Protein AF-A0AAD5VHT2-F1 (afdb_monomer_lite)

Sequence (158 aa):
MLRGIVDRLERSARVHKRDDALLAKLGYKSEFRRDFSLWETICFSFSIMAVCASVSSSFSFPLVTALSLAELTSAMPTSAGLYYFSAKLAPPGYGPLVSWITGWANITGQISLICSIEFVCAQLITTGIQVGSDGRINLGPGPTFGILIALLVSHAIR

Organism: NCBI:txid56174

Secondary structure (DSSP, 8-state):
-HHHHHHHHHHHHHHHHHHHHHHHHTT----S-----HHHHHHHHHHHT--TTTHHHHTHHHHHHHHHHHHHHHH---TTHHHHHHHHHSPTTTHHHHHHHHHHHHHHHHHHHHHHHHHHHHHHHHHHHHHHTTTS----HHHHHHHHHHHHHHHHT-

Foldseek 3Di:
DVVVVVVVVVVVVVVVVVVQVVCVVVVHHDPDDPDDDPVNVVVVVVVVPPDPPCCVPPVVPVVVVVVVQVVVCVVPVDPLGPLQVQLVPDDPPCSVVSSVVVVVVVVVVVVVVVLVVLLVVLVVVQVVVCVVVVNPDRDDPVVSVVSSVVSVVVVVVD

Structure (mmCIF, N/CA/C/O backbone):
data_AF-A0AAD5VHT2-F1
#
_entry.id   AF-A0AAD5VHT2-F1
#
loop_
_atom_site.group_PDB
_atom_site.id
_atom_site.type_symbol
_atom_site.label_atom_id
_atom_site.label_alt_id
_atom_site.label_comp_id
_atom_site.label_asym_id
_atom_site.label_entity_id
_atom_site.label_seq_id
_atom_site.pdbx_PDB_ins_code
_atom_site.Cartn_x
_atom_site.Cartn_y
_atom_site.Cartn_z
_atom_site.occupancy
_atom_site.B_iso_or_equiv
_atom_site.auth_seq_id
_atom_site.auth_comp_id
_atom_site.auth_asym_id
_atom_site.auth_atom_id
_atom_site.pdbx_PDB_model_num
ATOM 1 N N . MET A 1 1 ? 11.280 3.504 38.146 1.00 59.12 1 MET A N 1
ATOM 2 C CA . MET A 1 1 ? 11.298 3.101 36.720 1.00 59.12 1 MET A CA 1
ATOM 3 C C . MET A 1 1 ? 10.973 1.615 36.531 1.00 59.12 1 MET A C 1
ATOM 5 O O . MET A 1 1 ? 9.989 1.324 35.869 1.00 59.12 1 MET A O 1
ATOM 9 N N . LEU A 1 2 ? 11.692 0.685 37.178 1.00 58.59 2 LEU A N 1
ATOM 10 C CA . LEU A 1 2 ? 11.474 -0.772 37.045 1.00 58.59 2 LEU A CA 1
ATOM 11 C C . LEU A 1 2 ? 10.086 -1.269 37.501 1.00 58.59 2 LEU A C 1
ATOM 13 O O . LEU A 1 2 ? 9.466 -2.056 36.796 1.00 58.59 2 LEU A O 1
ATOM 17 N N . ARG A 1 3 ? 9.538 -0.751 38.612 1.00 70.12 3 ARG A N 1
ATOM 18 C CA . ARG A 1 3 ? 8.179 -1.114 39.079 1.00 70.12 3 ARG A CA 1
ATOM 19 C C . ARG A 1 3 ? 7.076 -0.780 38.069 1.00 70.12 3 ARG A C 1
ATOM 21 O O . ARG A 1 3 ? 6.203 -1.597 37.827 1.00 70.12 3 ARG A O 1
ATOM 28 N N . GLY A 1 4 ? 7.170 0.374 37.408 1.00 73.75 4 GLY A N 1
ATOM 29 C CA . GLY A 1 4 ? 6.193 0.775 36.390 1.00 73.75 4 GLY A CA 1
ATOM 30 C C . GLY A 1 4 ? 6.257 -0.058 35.105 1.00 73.75 4 GLY A C 1
ATOM 31 O O . GLY A 1 4 ? 5.280 -0.100 34.362 1.00 73.75 4 GLY A O 1
ATOM 32 N N . ILE A 1 5 ? 7.389 -0.719 34.841 1.00 65.88 5 ILE A N 1
ATOM 33 C CA . ILE A 1 5 ? 7.535 -1.681 33.742 1.00 65.88 5 ILE A CA 1
ATOM 34 C C . ILE A 1 5 ? 6.904 -3.014 34.151 1.00 65.88 5 ILE A C 1
ATOM 36 O O . ILE A 1 5 ? 6.085 -3.541 33.404 1.00 65.88 5 ILE A O 1
ATOM 40 N N . VAL A 1 6 ? 7.194 -3.507 35.359 1.00 73.50 6 VAL A N 1
ATOM 41 C CA . VAL A 1 6 ? 6.601 -4.743 35.899 1.00 73.50 6 VAL A CA 1
ATOM 42 C C . VAL A 1 6 ? 5.073 -4.647 35.963 1.00 73.50 6 VAL A C 1
ATOM 44 O O . VAL A 1 6 ? 4.394 -5.501 35.406 1.00 73.50 6 VAL A O 1
ATOM 47 N N . ASP A 1 7 ? 4.514 -3.549 36.480 1.00 78.12 7 ASP A N 1
ATOM 48 C CA . ASP A 1 7 ? 3.056 -3.348 36.532 1.00 78.12 7 ASP A CA 1
ATOM 49 C C . ASP A 1 7 ? 2.400 -3.303 35.140 1.00 78.12 7 ASP A C 1
ATOM 51 O O . ASP A 1 7 ? 1.200 -3.557 34.984 1.00 78.12 7 ASP A O 1
ATOM 55 N N . ARG A 1 8 ? 3.155 -2.892 34.114 1.00 72.44 8 ARG A N 1
ATOM 56 C CA . ARG A 1 8 ? 2.684 -2.832 32.725 1.00 72.44 8 ARG A CA 1
ATOM 57 C C . ARG A 1 8 ? 2.722 -4.218 32.086 1.00 72.44 8 ARG A C 1
ATOM 59 O O . ARG A 1 8 ? 1.767 -4.587 31.406 1.00 72.44 8 ARG A O 1
ATOM 66 N N . LEU A 1 9 ? 3.759 -5.002 32.382 1.00 71.62 9 LEU A N 1
ATOM 67 C CA . LEU A 1 9 ? 3.878 -6.402 31.974 1.00 71.62 9 LEU A CA 1
ATOM 68 C C . LEU A 1 9 ? 2.800 -7.272 32.632 1.00 71.62 9 LEU A C 1
ATOM 70 O O . LEU A 1 9 ? 2.132 -8.037 31.945 1.00 71.62 9 LEU A O 1
ATOM 74 N N . GLU A 1 10 ? 2.542 -7.097 33.927 1.00 76.06 10 GLU A N 1
ATOM 75 C CA . GLU A 1 10 ? 1.489 -7.830 34.638 1.00 76.06 10 GLU A CA 1
ATOM 76 C C . GLU A 1 10 ? 0.078 -7.456 34.169 1.00 76.06 10 GLU A C 1
ATOM 78 O O . GLU A 1 10 ? -0.827 -8.293 34.151 1.00 76.06 10 GLU A O 1
ATOM 83 N N . ARG A 1 11 ? -0.148 -6.191 33.792 1.00 75.38 11 ARG A N 1
ATOM 84 C CA . ARG A 1 11 ? -1.408 -5.772 33.160 1.00 75.38 11 ARG A CA 1
ATOM 85 C C . ARG A 1 11 ? -1.569 -6.388 31.778 1.00 75.38 11 ARG A C 1
ATOM 87 O O . ARG A 1 11 ? -2.619 -6.966 31.520 1.00 75.38 11 ARG A O 1
ATOM 94 N N . SER A 1 12 ? -0.532 -6.329 30.944 1.00 67.62 12 SER A N 1
ATOM 95 C CA . SER A 1 12 ? -0.533 -6.962 29.624 1.00 67.62 12 SER A CA 1
ATOM 96 C C . SER A 1 12 ? -0.814 -8.465 29.739 1.00 67.62 12 SER A C 1
ATOM 98 O O . SER A 1 12 ? -1.757 -8.966 29.134 1.00 67.62 12 SER A O 1
ATOM 100 N N . ALA A 1 13 ? -0.105 -9.182 30.614 1.00 69.62 13 ALA A N 1
ATOM 101 C CA . ALA A 1 13 ? -0.296 -10.617 30.826 1.00 69.62 13 ALA A CA 1
ATOM 102 C C . ALA A 1 13 ? -1.712 -10.984 31.318 1.00 69.62 13 ALA A C 1
ATOM 104 O O . ALA A 1 13 ? -2.251 -12.026 30.942 1.00 69.62 13 ALA A O 1
ATOM 105 N N . ARG A 1 14 ? -2.341 -10.135 32.146 1.00 75.25 14 ARG A N 1
ATOM 106 C CA . ARG A 1 14 ? -3.730 -10.333 32.603 1.00 75.25 14 ARG A CA 1
ATOM 107 C C . ARG A 1 14 ? -4.754 -10.136 31.490 1.00 75.25 14 ARG A C 1
ATOM 109 O O . ARG A 1 14 ? -5.723 -10.890 31.439 1.00 75.25 14 ARG A O 1
ATOM 116 N N . VAL A 1 15 ? -4.547 -9.148 30.622 1.00 74.56 15 VAL A N 1
ATOM 117 C CA . VAL A 1 15 ? -5.423 -8.890 29.469 1.00 74.56 15 VAL A CA 1
ATOM 118 C C . VAL A 1 15 ? -5.363 -10.063 28.491 1.00 74.56 15 VAL A C 1
ATOM 120 O O . VAL A 1 15 ? -6.405 -10.627 28.176 1.00 74.56 15 VAL A O 1
ATOM 123 N N . HIS A 1 16 ? -4.160 -10.530 28.140 1.00 73.88 16 HIS A N 1
ATOM 124 C CA . HIS A 1 16 ? -3.977 -11.693 27.264 1.00 73.88 16 HIS A CA 1
ATOM 125 C C . HIS A 1 16 ? -4.681 -12.949 27.796 1.00 73.88 16 HIS A C 1
ATOM 127 O O . HIS A 1 16 ? -5.457 -13.579 27.082 1.00 73.88 16 HIS A O 1
ATOM 133 N N . LYS A 1 17 ? -4.505 -13.266 29.088 1.00 76.00 17 LYS A N 1
ATOM 134 C CA . LYS A 1 17 ? -5.182 -14.415 29.716 1.00 76.00 17 LYS A CA 1
ATOM 135 C C . LYS A 1 17 ? -6.708 -14.301 29.699 1.00 76.00 17 LYS A C 1
ATOM 137 O O . LYS A 1 17 ? -7.393 -15.316 29.589 1.00 76.00 17 LYS A O 1
ATOM 142 N N . ARG A 1 18 ? -7.250 -13.089 29.852 1.00 79.06 18 ARG A N 1
ATOM 143 C CA . ARG A 1 18 ? -8.698 -12.847 29.834 1.00 79.06 18 ARG A CA 1
ATOM 144 C C . ARG A 1 18 ? -9.271 -13.020 28.427 1.00 79.06 18 ARG A C 1
ATOM 146 O O . ARG A 1 18 ? -10.327 -13.634 28.296 1.00 79.06 18 ARG A O 1
ATOM 153 N N . ASP A 1 19 ? -8.579 -12.526 27.407 1.00 76.88 19 ASP A N 1
ATOM 154 C CA . ASP A 1 19 ? -9.022 -12.631 26.015 1.00 76.88 19 ASP A CA 1
ATOM 155 C C . ASP A 1 19 ? -8.920 -14.070 25.495 1.00 76.88 19 ASP A C 1
ATOM 157 O O . ASP A 1 19 ? -9.856 -14.559 24.866 1.00 76.88 19 ASP A O 1
ATOM 161 N N . ASP A 1 20 ? -7.865 -14.807 25.853 1.00 77.94 20 ASP A N 1
ATOM 162 C CA . ASP A 1 20 ? -7.743 -16.230 25.509 1.00 77.94 20 ASP A CA 1
ATOM 163 C C . ASP A 1 20 ? -8.839 -17.081 26.168 1.00 77.94 20 ASP A C 1
ATOM 165 O O . ASP A 1 20 ? -9.381 -17.996 25.546 1.00 77.94 20 ASP A O 1
ATOM 169 N N . ALA A 1 21 ? -9.238 -16.743 27.399 1.00 79.88 21 ALA A N 1
ATOM 170 C CA . ALA A 1 21 ? -10.359 -17.396 28.071 1.00 79.88 21 ALA A CA 1
ATOM 171 C C . ALA A 1 21 ? -11.715 -17.099 27.401 1.00 79.88 21 ALA A C 1
ATOM 173 O O . ALA A 1 21 ? -12.615 -17.939 27.437 1.00 79.88 21 ALA A O 1
ATOM 174 N N . LEU A 1 22 ? -11.881 -15.922 26.787 1.00 79.19 22 LEU A N 1
ATOM 175 C CA . LEU A 1 22 ? -13.083 -15.567 26.024 1.00 79.19 22 LEU A CA 1
ATOM 176 C C . LEU A 1 22 ? -13.115 -16.260 24.658 1.00 79.19 22 LEU A C 1
ATOM 178 O O . LEU A 1 22 ? -14.159 -16.770 24.261 1.00 79.19 22 LEU A O 1
ATOM 182 N N . LEU A 1 23 ? -11.978 -16.340 23.970 1.00 73.38 23 LEU A N 1
ATOM 183 C CA . LEU A 1 23 ? -11.859 -17.048 22.694 1.00 73.38 23 LEU A CA 1
ATOM 184 C C . LEU A 1 23 ? -12.102 -18.549 22.858 1.00 73.38 23 LEU A C 1
ATOM 186 O O . LEU A 1 23 ? -12.848 -19.137 22.075 1.00 73.38 23 LEU A O 1
ATOM 190 N N . ALA A 1 24 ? -11.585 -19.139 23.940 1.00 80.06 24 ALA A N 1
ATOM 191 C CA . ALA A 1 24 ? -11.845 -20.531 24.285 1.00 80.06 24 ALA A CA 1
ATOM 192 C C . ALA A 1 24 ? -13.347 -20.816 24.483 1.00 80.06 24 ALA A C 1
ATOM 194 O O . ALA A 1 24 ? -13.826 -21.871 24.073 1.00 80.06 24 ALA A O 1
ATOM 195 N N . LYS A 1 25 ? -14.118 -19.866 25.039 1.00 81.12 25 LYS A N 1
ATOM 196 C CA . LYS A 1 25 ? -15.588 -19.982 25.151 1.00 81.12 25 LYS A CA 1
ATOM 197 C C . LYS A 1 25 ? -16.308 -19.929 23.804 1.00 81.12 25 LYS A C 1
ATOM 199 O O . LYS A 1 25 ? -17.404 -20.465 23.691 1.00 81.12 25 LYS A O 1
ATOM 204 N N . LEU A 1 26 ? -15.707 -19.294 22.802 1.00 82.31 26 LEU A N 1
ATOM 205 C CA . LEU A 1 26 ? -16.221 -19.228 21.433 1.00 82.31 26 LEU A CA 1
ATOM 206 C C . LEU A 1 26 ? -15.734 -20.405 20.569 1.00 82.31 26 LEU A C 1
ATOM 208 O O . LEU A 1 26 ? -16.007 -20.431 19.374 1.00 82.31 26 LEU A O 1
ATOM 212 N N . GLY A 1 27 ? -15.011 -21.369 21.153 1.00 81.81 27 GLY A N 1
ATOM 213 C CA . GLY A 1 27 ? -14.446 -22.515 20.434 1.00 81.81 27 GLY A CA 1
ATOM 214 C C . GLY A 1 27 ? -13.211 -22.182 19.590 1.00 81.81 27 GLY A C 1
ATOM 215 O O . GLY A 1 27 ? -12.730 -23.043 18.859 1.00 81.81 27 GLY A O 1
ATOM 216 N N . TYR A 1 28 ? -12.673 -20.963 19.698 1.00 71.12 28 TYR A N 1
ATOM 217 C CA . TYR A 1 28 ? -11.499 -20.524 18.950 1.00 71.12 28 TYR A CA 1
ATOM 218 C C . TYR A 1 28 ? -10.238 -20.601 19.809 1.00 71.12 28 TYR A C 1
ATOM 220 O O . TYR A 1 28 ? -10.138 -19.995 20.876 1.00 71.12 28 TYR A O 1
ATOM 228 N N . LYS A 1 29 ? -9.228 -21.313 19.309 1.00 70.62 29 LYS A N 1
ATOM 229 C CA . LYS A 1 29 ? -7.870 -21.274 19.852 1.00 70.62 29 LYS A CA 1
ATOM 230 C C . LYS A 1 29 ? -7.133 -20.097 19.213 1.00 70.62 29 LYS A C 1
ATOM 232 O O . LYS A 1 29 ? -7.186 -19.922 18.001 1.00 70.62 29 LYS A O 1
ATOM 237 N N . SER A 1 30 ? -6.454 -19.272 20.006 1.00 67.50 30 SER A N 1
ATOM 238 C CA . SER A 1 30 ? -5.585 -18.229 19.452 1.00 67.50 30 SER A CA 1
ATOM 239 C C . SER A 1 30 ? -4.381 -18.874 18.759 1.00 67.50 30 SER A C 1
ATOM 241 O O . SER A 1 30 ? -3.501 -19.395 19.440 1.00 67.50 30 SER A O 1
ATOM 243 N N . GLU A 1 31 ? -4.339 -18.856 17.424 1.00 67.12 31 GLU A N 1
ATOM 244 C CA . GLU A 1 31 ? -3.269 -19.511 16.649 1.00 67.12 31 GLU A CA 1
ATOM 245 C C . GLU A 1 31 ? -2.126 -18.570 16.225 1.00 67.12 31 GLU A C 1
ATOM 247 O O . GLU A 1 31 ? -1.026 -19.037 15.938 1.00 67.12 31 GLU A O 1
ATOM 252 N N . PHE A 1 32 ? -2.325 -17.247 16.252 1.00 63.47 32 PHE A N 1
ATOM 253 C CA . PHE A 1 32 ? -1.284 -16.269 15.905 1.00 63.47 32 PHE A CA 1
ATOM 254 C C . PHE A 1 32 ? -0.566 -15.716 17.146 1.00 63.47 32 PHE A C 1
ATOM 256 O O . PHE A 1 32 ? -1.205 -15.389 18.148 1.00 63.47 32 PHE A O 1
ATOM 263 N N . ARG A 1 33 ? 0.769 -15.565 17.077 1.00 58.91 33 ARG A N 1
ATOM 264 C CA . ARG A 1 33 ? 1.544 -14.798 18.072 1.00 58.91 33 ARG A CA 1
ATOM 265 C C . ARG A 1 33 ? 1.161 -13.320 17.961 1.00 58.91 33 ARG A C 1
ATOM 267 O O . ARG A 1 33 ? 1.239 -12.753 16.879 1.00 58.91 33 ARG A O 1
ATOM 274 N N . ARG A 1 34 ? 0.717 -12.719 19.067 1.00 65.81 34 ARG A N 1
ATOM 275 C CA . ARG A 1 34 ? 0.094 -11.380 19.102 1.00 65.81 34 ARG A CA 1
ATOM 276 C C . ARG A 1 34 ? 1.052 -10.222 19.392 1.00 65.81 34 ARG A C 1
ATOM 278 O O . ARG A 1 34 ? 0.586 -9.103 19.566 1.00 65.81 34 ARG A O 1
ATOM 285 N N . ASP A 1 35 ? 2.358 -10.463 19.391 1.00 70.94 35 ASP A N 1
ATOM 286 C CA . ASP A 1 35 ? 3.354 -9.438 19.695 1.00 70.94 35 ASP A CA 1
ATOM 287 C C . ASP A 1 35 ? 4.327 -9.278 18.525 1.00 70.94 35 ASP A C 1
ATOM 289 O O . ASP A 1 35 ? 5.143 -10.162 18.262 1.00 70.94 35 ASP A O 1
ATOM 293 N N . PHE A 1 36 ? 4.246 -8.133 17.845 1.00 71.50 36 PHE A N 1
ATOM 294 C CA . PHE A 1 36 ? 5.382 -7.575 17.115 1.00 71.50 36 PHE A CA 1
ATOM 295 C C . PHE A 1 36 ? 6.178 -6.711 18.091 1.00 71.50 36 PHE A C 1
ATOM 297 O O . PHE A 1 36 ? 5.611 -5.870 18.796 1.00 71.50 36 PHE A O 1
ATOM 304 N N . SER A 1 37 ? 7.493 -6.910 18.154 1.00 82.75 37 SER A N 1
ATOM 305 C CA . SER A 1 37 ? 8.362 -6.071 18.975 1.00 82.75 37 SER A CA 1
ATOM 306 C C . SER A 1 37 ? 8.291 -4.619 18.498 1.00 82.75 37 SER A C 1
ATOM 308 O O . SER A 1 37 ? 8.205 -4.347 17.301 1.00 82.75 37 SER A O 1
ATOM 310 N N . LEU A 1 38 ? 8.383 -3.656 19.421 1.00 80.75 38 LEU A N 1
ATOM 311 C CA . LEU A 1 38 ? 8.432 -2.228 19.070 1.00 80.75 38 LEU A CA 1
ATOM 312 C C . LEU A 1 38 ? 9.538 -1.933 18.047 1.00 80.75 38 LEU A C 1
ATOM 314 O O . LEU A 1 38 ? 9.335 -1.144 17.129 1.00 80.75 38 LEU A O 1
ATOM 318 N N . TRP A 1 39 ? 10.680 -2.612 18.171 1.00 82.00 39 TRP A N 1
ATOM 319 C CA . TRP A 1 39 ? 11.787 -2.484 17.226 1.00 82.00 39 TRP A CA 1
ATOM 320 C C . TRP A 1 39 ? 11.476 -3.082 15.854 1.00 82.00 39 TRP A C 1
ATOM 322 O O . TRP A 1 39 ? 11.847 -2.494 14.842 1.00 82.00 39 TRP A O 1
ATOM 332 N N . GLU A 1 40 ? 10.754 -4.201 15.801 1.00 83.56 40 GLU A N 1
ATOM 333 C CA . GLU A 1 40 ? 10.329 -4.817 14.539 1.00 83.56 40 GLU A CA 1
ATOM 334 C C . GLU A 1 40 ? 9.347 -3.907 13.800 1.00 83.56 40 GLU A C 1
ATOM 336 O O . GLU A 1 40 ? 9.511 -3.679 12.605 1.00 83.56 40 GLU A O 1
ATOM 341 N N . THR A 1 41 ? 8.392 -3.306 14.514 1.00 83.31 41 THR A N 1
ATOM 342 C CA . THR A 1 41 ? 7.415 -2.371 13.937 1.00 83.31 41 THR A CA 1
ATOM 343 C C . THR A 1 41 ? 8.079 -1.098 13.401 1.00 83.31 41 THR A C 1
ATOM 345 O O . THR A 1 41 ? 7.698 -0.612 12.336 1.00 83.31 41 THR A O 1
ATOM 348 N N . ILE A 1 42 ? 9.100 -0.568 14.090 1.00 85.88 42 ILE A N 1
ATOM 349 C CA . ILE A 1 42 ? 9.867 0.601 13.622 1.00 85.88 42 ILE A CA 1
ATOM 350 C C . ILE A 1 42 ? 10.660 0.256 12.357 1.00 85.88 42 ILE A C 1
ATOM 352 O O . ILE A 1 42 ? 10.582 0.990 11.372 1.00 85.88 42 ILE A O 1
ATOM 356 N N . CYS A 1 43 ? 11.383 -0.867 12.353 1.00 84.38 43 CYS A N 1
ATOM 357 C CA . CYS A 1 43 ? 12.157 -1.308 11.191 1.00 84.38 43 CYS A CA 1
ATOM 358 C C . CYS A 1 43 ? 11.260 -1.621 9.986 1.00 84.38 43 CYS A C 1
ATOM 360 O O . CYS A 1 43 ? 11.571 -1.225 8.864 1.00 84.38 43 CYS A O 1
ATOM 362 N N . PHE A 1 44 ? 10.125 -2.282 10.218 1.00 82.88 44 PHE A N 1
ATOM 363 C CA . PHE A 1 44 ? 9.136 -2.581 9.186 1.00 82.88 44 PHE A CA 1
ATOM 364 C C . PHE A 1 44 ? 8.535 -1.302 8.589 1.00 82.88 44 PHE A C 1
ATOM 366 O O . PHE A 1 44 ? 8.490 -1.158 7.370 1.00 82.88 44 PHE A O 1
ATOM 373 N N . SER A 1 45 ? 8.156 -0.336 9.432 1.00 82.81 45 SER A N 1
ATOM 374 C CA . SER A 1 45 ? 7.645 0.967 8.987 1.00 82.81 45 SER A CA 1
ATOM 375 C C . SER A 1 45 ? 8.678 1.729 8.147 1.00 82.81 45 SER A C 1
ATOM 377 O O . SER A 1 45 ? 8.375 2.195 7.048 1.00 82.81 45 SER A O 1
ATOM 379 N N . PHE A 1 46 ? 9.932 1.777 8.608 1.00 78.31 46 PHE A N 1
ATOM 380 C CA . PHE A 1 46 ? 11.019 2.439 7.885 1.00 78.31 46 PHE A CA 1
ATOM 381 C C . PHE A 1 46 ? 11.318 1.778 6.528 1.00 78.31 46 PHE A C 1
ATOM 383 O O . PHE A 1 46 ? 11.591 2.477 5.556 1.00 78.31 46 PHE A O 1
ATOM 390 N N . SER A 1 47 ? 11.202 0.448 6.431 1.00 82.38 47 SER A N 1
ATOM 391 C CA . SER A 1 47 ? 11.399 -0.287 5.175 1.00 82.38 47 SER A CA 1
ATOM 392 C C . SER A 1 47 ? 10.341 0.031 4.114 1.00 82.38 47 SER A C 1
ATOM 394 O O . SER A 1 47 ? 10.660 0.013 2.928 1.00 82.38 47 SER A O 1
ATOM 396 N N . ILE A 1 48 ? 9.092 0.297 4.509 1.00 75.25 48 ILE A N 1
ATOM 397 C CA . ILE A 1 48 ? 7.997 0.604 3.570 1.00 75.25 48 ILE A CA 1
ATOM 398 C C . ILE A 1 48 ? 8.055 2.070 3.126 1.00 75.25 48 ILE A C 1
ATOM 400 O O . ILE A 1 48 ? 7.713 2.392 1.992 1.00 75.25 48 ILE A O 1
ATOM 404 N N . MET A 1 49 ? 8.534 2.966 3.991 1.00 72.38 49 MET A N 1
ATOM 405 C CA . MET A 1 49 ? 8.634 4.404 3.720 1.00 72.38 49 MET A CA 1
ATOM 406 C C . MET A 1 49 ? 9.897 4.813 2.942 1.00 72.38 49 MET A C 1
ATOM 408 O O . MET A 1 49 ? 10.287 5.980 2.989 1.00 72.38 49 MET A O 1
ATOM 412 N N . ALA A 1 50 ? 10.546 3.889 2.226 1.00 59.16 50 ALA A N 1
ATOM 413 C CA . ALA A 1 50 ? 11.784 4.132 1.487 1.00 59.16 50 ALA A CA 1
ATOM 414 C C . ALA A 1 50 ? 11.594 5.066 0.267 1.00 59.16 50 ALA A C 1
ATOM 416 O O . ALA A 1 50 ? 11.714 4.643 -0.876 1.00 59.16 50 ALA A O 1
ATOM 417 N N . VAL A 1 51 ? 11.335 6.358 0.511 1.00 60.06 51 VAL A N 1
ATOM 418 C CA . VAL A 1 51 ? 11.483 7.478 -0.434 1.00 60.06 51 VAL A CA 1
ATOM 419 C C . VAL A 1 51 ? 11.920 8.726 0.349 1.00 60.06 51 VAL A C 1
ATOM 421 O O . VAL A 1 51 ? 11.118 9.578 0.726 1.00 60.06 51 VAL A O 1
ATOM 424 N N . CYS A 1 52 ? 13.230 8.865 0.571 1.00 54.81 52 CYS A N 1
ATOM 425 C CA . CYS A 1 52 ? 13.845 10.066 1.160 1.00 54.81 52 CYS A CA 1
ATOM 426 C C . CYS A 1 52 ? 13.692 11.338 0.299 1.00 54.81 52 CYS A C 1
ATOM 428 O O . CYS A 1 52 ? 13.967 12.428 0.787 1.00 54.81 52 CYS A O 1
ATOM 430 N N . ALA A 1 53 ? 13.259 11.238 -0.962 1.00 54.78 53 ALA A N 1
ATOM 431 C CA . ALA A 1 53 ? 13.222 12.386 -1.871 1.00 54.78 53 ALA A CA 1
ATOM 432 C C . ALA A 1 53 ? 11.987 13.296 -1.697 1.00 54.78 53 ALA A C 1
ATOM 434 O O . ALA A 1 53 ? 12.071 14.484 -1.992 1.00 54.78 53 ALA A O 1
ATOM 435 N N . SER A 1 54 ? 10.857 12.784 -1.191 1.00 57.03 54 SER A N 1
ATOM 436 C CA . SER A 1 54 ? 9.606 13.566 -1.084 1.00 57.03 54 SER A CA 1
ATOM 437 C C . SER A 1 54 ? 9.283 14.048 0.334 1.00 57.03 54 SER A C 1
ATOM 439 O O . SER A 1 54 ? 8.503 14.986 0.501 1.00 57.03 54 SER A O 1
ATOM 441 N N . VAL A 1 55 ? 9.898 13.458 1.367 1.00 62.00 55 VAL A N 1
ATOM 442 C CA . VAL A 1 55 ? 9.650 13.820 2.778 1.00 62.00 55 VAL A CA 1
ATOM 443 C C . VAL A 1 55 ? 10.138 15.240 3.092 1.00 62.00 55 VAL A C 1
ATOM 445 O O . VAL A 1 55 ? 9.524 15.932 3.903 1.00 62.00 55 VAL A O 1
ATOM 448 N N . SER A 1 56 ? 11.175 15.723 2.400 1.00 62.47 56 SER A N 1
ATOM 449 C CA . SER A 1 56 ? 11.673 17.092 2.583 1.00 62.47 56 SER A CA 1
ATOM 450 C C . SER A 1 56 ? 10.717 18.169 2.060 1.00 62.47 56 SER A C 1
ATOM 452 O O . SER A 1 56 ? 10.701 19.266 2.608 1.00 62.47 56 SER A O 1
ATOM 454 N N . SER A 1 57 ? 9.901 17.882 1.041 1.00 67.06 57 SER A N 1
ATOM 455 C CA . SER A 1 57 ? 9.081 18.907 0.373 1.00 67.06 57 SER A CA 1
ATOM 456 C C . SER A 1 57 ? 7.695 19.112 0.992 1.00 67.06 57 SER A C 1
ATOM 458 O O . SER A 1 57 ? 7.045 20.111 0.697 1.00 67.06 57 SER A O 1
ATOM 460 N N . SER A 1 58 ? 7.200 18.192 1.829 1.00 69.12 58 SER A N 1
ATOM 461 C CA . SER A 1 58 ? 5.813 18.259 2.336 1.00 69.12 58 SER A CA 1
ATOM 462 C C . SER A 1 58 ? 5.633 17.796 3.782 1.00 69.12 58 SER A C 1
ATOM 464 O O . SER A 1 58 ? 4.517 17.463 4.170 1.00 69.12 58 SER A O 1
ATOM 466 N N . PHE A 1 59 ? 6.702 17.808 4.586 1.00 72.56 59 PHE A N 1
ATOM 467 C CA . PHE A 1 59 ? 6.762 17.309 5.971 1.00 72.56 59 PHE A CA 1
ATOM 468 C C . PHE A 1 59 ? 5.527 17.622 6.841 1.00 72.56 59 PHE A C 1
ATOM 470 O O . PHE A 1 59 ? 5.102 16.790 7.640 1.00 72.56 59 PHE A O 1
ATOM 477 N N . SER A 1 60 ? 4.907 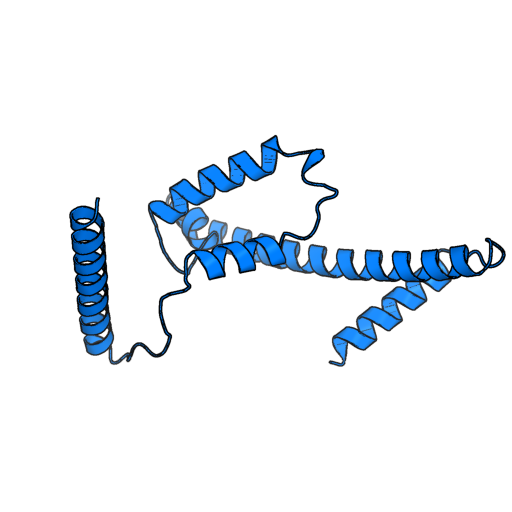18.788 6.657 1.00 76.06 60 SER A N 1
ATOM 478 C CA . SER A 1 60 ? 3.737 19.226 7.422 1.00 76.06 60 SER A CA 1
ATOM 479 C C . SER A 1 60 ? 2.499 18.337 7.256 1.00 76.06 60 SER A C 1
ATOM 481 O O . SER A 1 60 ? 1.800 18.097 8.236 1.00 76.06 60 SER A O 1
ATOM 483 N N . PHE A 1 61 ? 2.202 17.839 6.053 1.00 79.38 61 PHE A N 1
ATOM 484 C CA . PHE A 1 61 ? 0.940 17.129 5.802 1.00 79.38 61 PH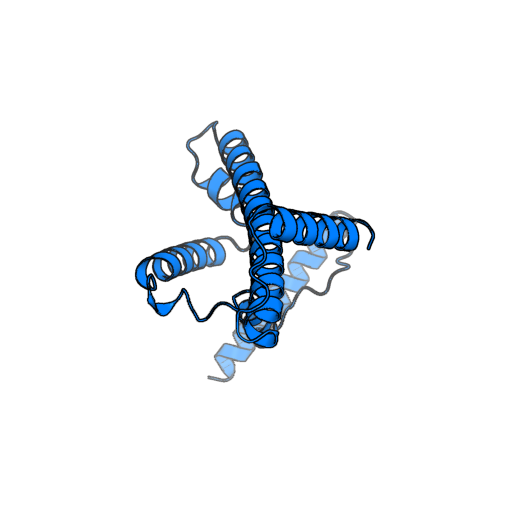E A CA 1
ATOM 485 C C . PHE A 1 61 ? 0.943 15.682 6.340 1.00 79.38 61 PHE A C 1
ATOM 487 O O . PHE A 1 61 ? 0.057 15.352 7.133 1.00 79.38 61 PHE A O 1
ATOM 494 N N . PRO A 1 62 ? 1.947 14.832 6.034 1.00 81.69 62 PRO A N 1
ATOM 495 C CA . PRO A 1 62 ? 2.004 13.464 6.549 1.00 81.69 62 PRO A CA 1
ATOM 496 C C . PRO A 1 62 ? 2.095 13.413 8.075 1.00 81.69 62 PRO A C 1
ATOM 498 O O . PRO A 1 62 ? 1.487 12.546 8.700 1.00 81.69 62 PRO A O 1
ATOM 501 N N . LEU A 1 63 ? 2.807 14.364 8.691 1.00 82.75 63 LEU A N 1
ATOM 502 C CA . LEU A 1 63 ? 2.995 14.396 10.139 1.00 82.75 63 LEU A CA 1
ATOM 503 C C . LEU A 1 63 ? 1.672 14.630 10.875 1.00 82.75 63 LEU A C 1
ATOM 505 O O . LEU A 1 63 ? 1.353 13.889 11.802 1.00 82.75 63 LEU A O 1
ATOM 509 N N . VAL A 1 64 ? 0.867 15.602 10.435 1.00 85.38 64 VAL A N 1
ATOM 510 C CA . VAL A 1 64 ? -0.444 15.878 11.049 1.00 85.38 64 VAL A CA 1
ATOM 511 C C . VAL A 1 64 ? -1.386 14.683 10.885 1.00 85.38 64 VAL A C 1
ATOM 513 O O . VAL A 1 64 ? -2.075 14.310 11.833 1.00 85.38 64 VAL A O 1
ATOM 516 N N . THR A 1 65 ? -1.375 14.031 9.718 1.00 84.50 65 THR A N 1
ATOM 517 C CA . THR A 1 65 ? -2.187 12.824 9.490 1.00 84.50 65 THR A CA 1
ATOM 518 C C . THR A 1 65 ? -1.730 11.627 10.327 1.00 84.50 65 THR A C 1
ATOM 520 O O . THR A 1 65 ? -2.559 10.845 10.785 1.00 84.50 65 THR A O 1
ATOM 523 N N . ALA A 1 66 ? -0.425 11.485 10.570 1.00 85.00 66 ALA A N 1
ATOM 524 C CA . ALA A 1 66 ? 0.118 10.408 11.390 1.00 85.00 66 ALA A CA 1
ATOM 525 C C . ALA A 1 66 ? -0.199 10.614 12.877 1.00 85.00 66 ALA A C 1
ATOM 527 O O . ALA A 1 66 ? -0.560 9.657 13.557 1.00 85.00 66 ALA A O 1
ATOM 528 N N . LEU A 1 67 ? -0.112 11.853 13.376 1.00 86.25 67 LEU A N 1
ATOM 529 C CA . LEU A 1 67 ? -0.457 12.176 14.762 1.00 86.25 67 LEU A CA 1
AT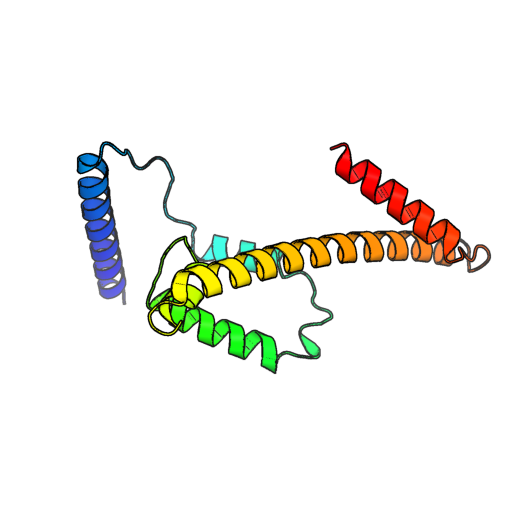OM 530 C C . LEU A 1 67 ? -1.940 11.930 15.051 1.00 86.25 67 LEU A C 1
ATOM 532 O O . LEU A 1 67 ? -2.262 11.274 16.039 1.00 86.25 67 LEU A O 1
ATOM 536 N N . SER A 1 68 ? -2.842 12.380 14.175 1.00 87.25 68 SER A N 1
ATOM 537 C CA . SER A 1 68 ? -4.278 12.146 14.366 1.00 87.25 68 SER A CA 1
ATOM 538 C C . SER A 1 68 ? -4.627 10.655 14.312 1.00 87.25 68 SER A C 1
ATOM 540 O O . SER A 1 68 ? -5.411 10.159 15.122 1.00 87.25 68 SER A O 1
ATOM 542 N N . LEU A 1 69 ? -3.991 9.898 13.413 1.00 84.25 69 LEU A N 1
ATOM 543 C CA . LEU A 1 69 ? -4.170 8.452 13.342 1.00 84.25 69 LEU A CA 1
ATOM 544 C C . LEU A 1 69 ? -3.578 7.732 14.565 1.00 84.25 69 LEU A C 1
ATOM 546 O O . LEU A 1 69 ? -4.146 6.737 15.018 1.00 84.25 69 LEU A O 1
ATOM 550 N N . ALA A 1 70 ? -2.483 8.235 15.142 1.00 85.88 70 ALA A N 1
ATOM 551 C CA . ALA A 1 70 ? -1.913 7.713 16.382 1.00 85.88 70 ALA A CA 1
ATOM 552 C C . ALA A 1 70 ? -2.863 7.915 17.577 1.00 85.88 70 ALA A C 1
ATOM 554 O O . ALA A 1 70 ? -3.030 7.005 18.390 1.00 85.8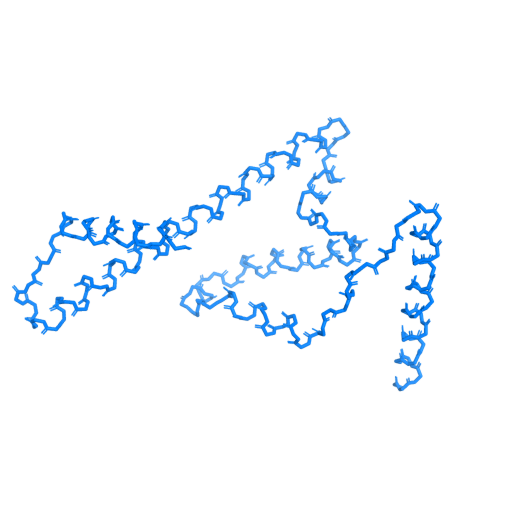8 70 ALA A O 1
ATOM 555 N N . GLU A 1 71 ? -3.556 9.055 17.657 1.00 86.06 71 GLU A N 1
ATOM 556 C CA . GLU A 1 71 ? -4.585 9.283 18.681 1.00 86.06 71 GLU A CA 1
ATOM 557 C C . GLU A 1 71 ? -5.779 8.329 18.516 1.00 86.06 71 GLU A C 1
ATOM 559 O O . GLU A 1 71 ? -6.218 7.705 19.486 1.00 86.06 71 GLU A O 1
ATOM 564 N N . LEU A 1 72 ? -6.260 8.138 17.282 1.00 85.19 72 LEU A N 1
ATOM 565 C CA . LEU A 1 72 ? -7.370 7.224 16.986 1.00 85.19 72 LEU A CA 1
ATOM 566 C C . LEU A 1 72 ? -7.024 5.755 17.269 1.00 85.19 72 LEU A C 1
ATOM 568 O O . LEU A 1 72 ? -7.819 5.033 17.871 1.00 85.19 72 LEU A O 1
ATOM 572 N N . THR A 1 73 ? -5.836 5.308 16.859 1.00 81.81 73 THR A N 1
ATOM 573 C CA . THR A 1 73 ? -5.374 3.925 17.069 1.00 81.81 73 THR A CA 1
ATOM 574 C C . THR A 1 73 ? -5.083 3.627 18.540 1.00 81.81 73 THR A C 1
ATOM 576 O O . THR A 1 73 ? -5.345 2.513 18.987 1.00 81.81 73 THR A O 1
ATOM 579 N N . SER A 1 74 ? -4.635 4.622 19.316 1.00 82.12 74 SER A N 1
ATOM 580 C CA . SER A 1 74 ? -4.489 4.517 20.775 1.00 82.12 74 SER A CA 1
ATOM 581 C C . SER A 1 74 ? -5.839 4.345 21.485 1.00 82.12 74 SER A C 1
ATOM 583 O O . SER A 1 74 ? -5.960 3.539 22.408 1.00 82.12 74 SER A O 1
ATOM 585 N N . ALA A 1 75 ? -6.881 5.049 21.028 1.00 81.12 75 ALA A N 1
ATOM 586 C CA . ALA A 1 75 ? -8.231 4.921 21.579 1.00 81.12 75 ALA A CA 1
ATOM 587 C C . ALA A 1 75 ? -8.938 3.617 21.159 1.00 81.12 75 ALA A C 1
ATOM 589 O O . ALA A 1 75 ? -9.810 3.122 21.876 1.00 81.12 75 ALA A O 1
ATOM 590 N N . MET A 1 76 ? -8.595 3.068 19.989 1.00 78.12 76 MET A N 1
ATOM 591 C CA . MET A 1 76 ? -9.289 1.933 19.375 1.00 78.12 76 MET A CA 1
ATOM 592 C C . MET A 1 76 ? -8.306 0.973 18.673 1.00 78.12 76 MET A C 1
ATOM 594 O O . MET A 1 76 ? -8.246 0.952 17.438 1.00 78.12 76 MET A O 1
ATOM 598 N N . PRO A 1 77 ? -7.572 0.127 19.424 1.00 69.19 77 PRO A N 1
ATOM 599 C CA . PRO A 1 77 ? -6.640 -0.844 18.855 1.00 69.19 77 PRO A CA 1
ATOM 600 C C . PRO A 1 77 ? -7.410 -2.045 18.285 1.00 69.19 77 PRO A C 1
ATOM 602 O O . PRO A 1 77 ? -7.478 -3.115 18.883 1.00 69.19 77 PRO A O 1
ATOM 605 N N . THR A 1 78 ? -8.052 -1.854 17.133 1.00 73.62 78 THR A N 1
ATOM 606 C CA . THR A 1 78 ? -8.781 -2.908 16.415 1.00 73.62 78 THR A CA 1
ATOM 607 C C . THR A 1 78 ? -8.080 -3.227 15.101 1.00 73.62 78 THR A C 1
ATOM 609 O O . THR A 1 78 ? -7.634 -2.326 14.390 1.00 73.62 78 THR A O 1
ATOM 612 N N . SER A 1 79 ? -8.030 -4.506 14.727 1.00 65.12 79 SER A N 1
ATOM 613 C CA . SER A 1 79 ? -7.406 -4.965 13.475 1.00 65.12 79 SER A CA 1
ATOM 614 C C . SER A 1 79 ? -8.100 -4.452 12.201 1.00 65.12 79 SER A C 1
ATOM 616 O O . SER A 1 79 ? -7.613 -4.694 11.103 1.00 65.12 79 SER A O 1
ATOM 618 N N . ALA A 1 80 ? -9.236 -3.752 12.329 1.00 63.09 80 ALA A N 1
ATOM 619 C CA . ALA A 1 80 ? -10.032 -3.221 11.223 1.00 63.09 80 ALA A CA 1
ATOM 620 C C . ALA A 1 80 ? -9.594 -1.814 10.746 1.00 63.09 80 ALA A C 1
ATOM 622 O O . ALA A 1 80 ? -10.080 -1.338 9.719 1.00 63.09 80 ALA A O 1
ATOM 623 N N . GLY A 1 81 ? -8.660 -1.157 11.447 1.00 72.75 81 GLY A N 1
ATOM 624 C CA . GLY A 1 81 ? -7.946 0.035 10.967 1.00 72.75 81 GLY A CA 1
ATOM 625 C C . GLY A 1 81 ? -8.832 1.198 10.486 1.00 72.75 81 GLY A C 1
ATOM 626 O O . GLY A 1 81 ? -9.854 1.525 11.089 1.00 72.75 81 GLY A O 1
ATOM 627 N N . LEU A 1 82 ? -8.433 1.835 9.377 1.00 73.12 82 LEU A N 1
ATOM 628 C CA . LEU A 1 82 ? -9.070 3.034 8.795 1.00 73.12 82 LEU A CA 1
ATOM 629 C C . LEU A 1 82 ? -10.567 2.845 8.467 1.00 73.12 82 LEU A C 1
ATOM 631 O O . LEU A 1 82 ? -11.352 3.793 8.548 1.00 73.12 82 LEU A O 1
ATOM 635 N N . TYR A 1 83 ? -10.992 1.621 8.147 1.00 80.38 83 TYR A N 1
ATOM 636 C CA . TYR A 1 83 ? -12.396 1.286 7.872 1.00 80.38 83 TYR A CA 1
ATOM 637 C C . TYR A 1 83 ? -13.263 1.359 9.127 1.00 80.38 83 TYR A C 1
ATOM 639 O O . TYR A 1 83 ? -14.420 1.773 9.082 1.00 80.38 83 TYR A O 1
ATOM 647 N N . TYR A 1 84 ? -12.689 0.981 10.267 1.00 78.19 84 TYR A N 1
ATOM 648 C CA . TYR A 1 84 ? -13.374 1.037 11.549 1.00 78.19 84 TYR A CA 1
ATOM 649 C C . TYR A 1 84 ? -13.512 2.475 12.046 1.00 78.19 84 TYR A C 1
ATOM 651 O O . TYR A 1 84 ? -14.586 2.866 12.503 1.00 78.19 84 TYR A O 1
ATOM 659 N N . PHE A 1 85 ? -12.463 3.289 11.893 1.00 80.75 85 PHE A N 1
ATOM 660 C CA . PHE A 1 85 ? -12.506 4.707 12.264 1.00 80.75 85 PHE A CA 1
ATOM 661 C C . PHE A 1 85 ? -13.501 5.484 11.400 1.00 80.75 85 PHE A C 1
ATOM 663 O O . PHE A 1 85 ? -14.307 6.241 11.934 1.00 80.75 85 PHE A O 1
ATOM 670 N N . SER A 1 86 ? -13.518 5.233 10.088 1.00 79.62 86 SER A N 1
ATOM 671 C CA . SER A 1 86 ? -14.475 5.858 9.168 1.00 79.62 86 SER A CA 1
ATOM 672 C C . SER A 1 86 ? -15.926 5.441 9.445 1.00 79.62 86 SER A C 1
ATOM 674 O O . SER A 1 86 ? -16.807 6.296 9.445 1.00 79.62 86 SER A O 1
ATOM 676 N N . ALA A 1 87 ? -16.183 4.172 9.785 1.00 78.31 87 ALA A N 1
ATOM 677 C CA . ALA A 1 87 ? -17.513 3.722 10.205 1.00 78.31 87 ALA A CA 1
ATOM 678 C C . ALA A 1 87 ? -17.968 4.331 11.544 1.00 78.31 87 ALA A C 1
ATOM 680 O O . ALA A 1 87 ? -19.155 4.598 11.721 1.00 78.31 87 ALA A O 1
ATOM 681 N N . LYS A 1 88 ? -17.044 4.523 12.499 1.00 78.75 88 LYS A N 1
ATOM 682 C CA . LYS A 1 88 ? -17.337 5.043 13.847 1.00 78.75 88 LYS A CA 1
ATOM 683 C C . LYS A 1 88 ? -17.506 6.558 13.903 1.00 78.75 88 LYS A C 1
ATOM 685 O O . LYS A 1 88 ? -18.280 7.025 14.733 1.00 78.75 88 LYS A O 1
ATOM 690 N N . LEU A 1 89 ? -16.794 7.306 13.059 1.00 80.25 89 LEU A N 1
ATOM 691 C CA . LEU A 1 89 ? -16.936 8.763 12.950 1.00 80.25 89 LEU A CA 1
ATOM 692 C C . LEU A 1 89 ? -18.112 9.183 12.048 1.00 80.25 89 LEU A C 1
ATOM 694 O O . LEU A 1 89 ? -18.492 10.352 12.058 1.00 80.25 89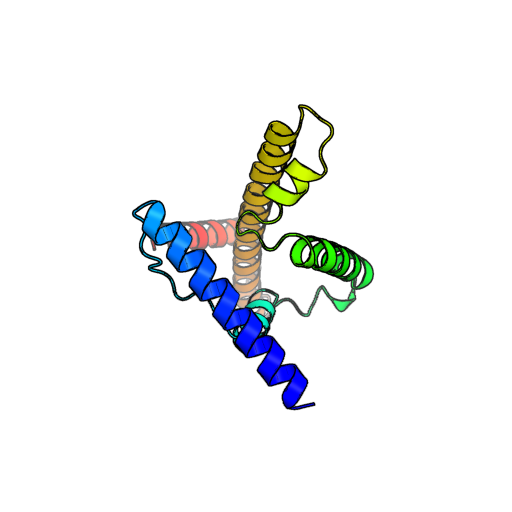 LEU A O 1
ATOM 698 N N . ALA A 1 90 ? -18.688 8.264 11.267 1.00 80.00 90 ALA A N 1
ATOM 699 C CA . ALA A 1 90 ? -19.804 8.565 10.377 1.00 80.00 90 ALA A CA 1
ATOM 700 C C . ALA A 1 90 ? -21.113 8.871 11.143 1.00 80.00 90 ALA A C 1
ATOM 702 O 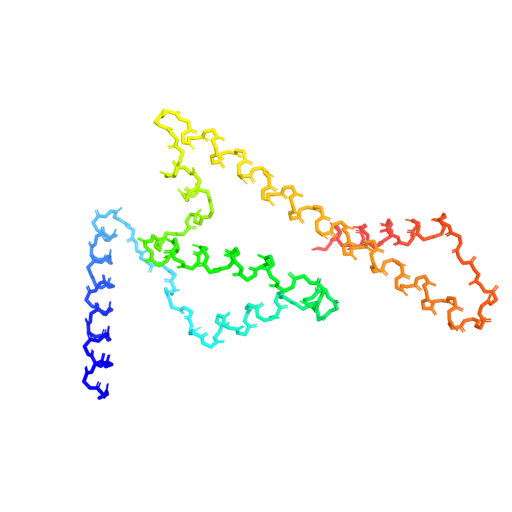O . ALA A 1 90 ? -21.381 8.263 12.184 1.00 80.00 90 ALA A O 1
ATOM 703 N N . PRO A 1 91 ? -21.972 9.766 10.611 1.00 75.88 91 PRO A N 1
ATOM 704 C CA . PRO A 1 91 ? -23.293 10.035 11.175 1.00 75.88 91 PRO A CA 1
ATOM 705 C C . PRO A 1 91 ? -24.175 8.770 11.208 1.00 75.88 91 PRO A C 1
ATOM 707 O O . PRO A 1 91 ? -23.993 7.856 10.390 1.00 75.88 91 PRO A O 1
ATOM 710 N N . PRO A 1 92 ? -25.146 8.699 12.142 1.00 75.62 92 PRO A N 1
ATOM 711 C CA . PRO A 1 92 ? -25.963 7.508 12.353 1.00 75.62 92 PRO A CA 1
ATOM 712 C C . PRO A 1 92 ? -26.668 7.085 11.057 1.00 75.62 92 PRO A C 1
ATOM 714 O O . PRO A 1 92 ? -27.332 7.887 10.407 1.00 75.62 92 PRO A O 1
ATOM 717 N N . GLY A 1 93 ? -26.486 5.819 10.672 1.00 79.69 93 GLY A N 1
ATOM 718 C CA . GLY A 1 93 ? -27.051 5.223 9.454 1.00 79.69 93 GLY A CA 1
ATOM 719 C C . GLY A 1 93 ? -26.086 5.107 8.266 1.00 79.69 93 GLY A C 1
ATOM 720 O O . GLY A 1 93 ? -26.250 4.194 7.463 1.00 79.69 93 GLY A O 1
ATOM 721 N N . TYR A 1 94 ? -25.037 5.935 8.179 1.00 82.00 94 TYR A N 1
ATOM 722 C CA . TYR A 1 94 ? -24.105 5.930 7.032 1.00 82.00 94 TYR A CA 1
ATOM 723 C C . TYR A 1 94 ? -22.818 5.124 7.252 1.00 82.00 94 TYR A C 1
ATOM 725 O O . TYR A 1 94 ? -22.041 4.949 6.314 1.00 82.00 94 TYR A O 1
ATOM 733 N N . GLY A 1 95 ? -22.597 4.595 8.460 1.00 80.19 95 GLY A N 1
ATOM 734 C CA . GLY A 1 95 ? -21.387 3.842 8.823 1.00 80.19 95 GLY A CA 1
ATOM 735 C C . GLY A 1 95 ? -20.943 2.782 7.797 1.00 80.19 95 GLY A C 1
ATOM 736 O O . GLY A 1 95 ? -19.779 2.811 7.400 1.00 80.19 95 GLY A O 1
ATOM 737 N N . PRO A 1 96 ? -21.834 1.893 7.308 1.00 81.62 96 PRO A N 1
ATOM 738 C CA . PRO A 1 96 ? -21.470 0.866 6.325 1.00 81.62 96 PRO A CA 1
ATOM 739 C C . PRO A 1 96 ? -21.093 1.414 4.940 1.00 81.62 96 PRO A C 1
ATOM 741 O O . PRO A 1 96 ? -20.242 0.843 4.266 1.00 81.62 96 PRO A O 1
ATOM 744 N N . LEU A 1 97 ? -21.705 2.520 4.502 1.00 84.75 97 LEU A N 1
ATOM 745 C CA . LEU A 1 97 ? -21.403 3.125 3.200 1.00 84.75 97 LEU A CA 1
ATOM 746 C C . LEU A 1 97 ? -20.065 3.867 3.230 1.00 84.75 97 LEU A C 1
ATOM 748 O O . LEU A 1 97 ? -19.261 3.730 2.313 1.00 84.75 97 LEU A O 1
ATOM 752 N N . VAL A 1 98 ? -19.798 4.617 4.303 1.00 84.12 98 VAL A N 1
ATOM 753 C CA . VAL A 1 98 ? -18.544 5.370 4.453 1.00 84.12 98 VAL A CA 1
ATOM 754 C C . VAL A 1 98 ? -17.346 4.421 4.560 1.00 84.12 98 VAL A C 1
ATOM 756 O O . VAL A 1 98 ? -16.307 4.681 3.950 1.00 84.12 98 VAL A O 1
ATOM 759 N N . SER A 1 99 ? -17.482 3.294 5.265 1.00 85.62 99 SER A N 1
ATOM 760 C CA . SER A 1 99 ? -16.414 2.290 5.338 1.00 85.62 99 SER A CA 1
ATOM 761 C C . SER A 1 99 ? -16.215 1.543 4.023 1.00 85.62 99 SER A C 1
ATOM 763 O O . SER A 1 99 ? -15.073 1.260 3.672 1.00 85.62 99 SER A O 1
ATOM 765 N N . TRP A 1 100 ? -17.282 1.286 3.258 1.00 86.38 100 TRP A N 1
ATOM 766 C CA . TRP A 1 100 ? -17.190 0.691 1.922 1.00 86.38 100 TRP A CA 1
ATOM 767 C C . TRP A 1 100 ? -16.453 1.610 0.943 1.00 86.38 100 TRP A C 1
ATOM 769 O O . TRP A 1 100 ? -15.519 1.170 0.278 1.00 86.38 100 TRP A O 1
ATOM 779 N N . ILE A 1 101 ? -16.800 2.900 0.908 1.00 87.81 101 ILE A N 1
ATOM 780 C CA . ILE A 1 101 ? -16.112 3.892 0.067 1.00 87.81 101 ILE A CA 1
ATOM 781 C C . ILE A 1 101 ? -14.646 4.028 0.489 1.00 87.81 101 ILE A C 1
ATOM 783 O O . ILE A 1 101 ? -13.761 4.022 -0.362 1.00 87.81 101 ILE A O 1
ATOM 787 N N . THR A 1 102 ? -14.378 4.096 1.796 1.00 87.44 102 THR A N 1
ATOM 788 C CA . THR A 1 102 ? -13.007 4.115 2.336 1.00 87.44 102 THR A CA 1
ATOM 789 C C . THR A 1 102 ? -12.244 2.848 1.932 1.00 87.44 102 THR A C 1
ATOM 791 O O . THR A 1 102 ? -11.074 2.933 1.563 1.00 87.44 102 THR A O 1
ATOM 794 N N . GLY A 1 103 ? -12.935 1.698 1.936 1.00 87.56 103 GLY A N 1
ATOM 795 C CA . GLY A 1 103 ? -12.550 0.398 1.365 1.00 87.56 103 GLY A CA 1
ATOM 796 C C . GLY A 1 103 ? -11.958 0.524 -0.018 1.00 87.56 103 GLY A C 1
ATOM 797 O O . GLY A 1 103 ? -10.767 0.301 -0.244 1.00 87.56 103 GLY A O 1
ATOM 798 N N . TRP A 1 104 ? -12.819 0.922 -0.941 1.00 87.44 104 TRP A N 1
ATOM 799 C CA . TRP A 1 104 ? -12.461 1.050 -2.341 1.00 87.44 104 TRP A CA 1
ATOM 800 C C . TRP A 1 104 ? -11.391 2.102 -2.570 1.00 87.44 104 TRP A C 1
ATOM 802 O O . TRP A 1 104 ? -10.443 1.817 -3.290 1.00 87.44 104 TRP A O 1
ATOM 812 N N . ALA A 1 105 ? -11.474 3.257 -1.907 1.00 87.88 105 ALA A N 1
ATOM 813 C CA . ALA A 1 105 ? -10.476 4.314 -2.030 1.00 87.88 105 ALA A CA 1
ATOM 814 C C . ALA A 1 105 ? -9.071 3.840 -1.617 1.00 87.88 105 ALA A C 1
ATOM 816 O O . ALA A 1 105 ? -8.085 4.151 -2.289 1.00 87.88 105 ALA A O 1
ATOM 817 N N . ASN A 1 106 ? -8.969 3.053 -0.540 1.00 87.38 106 ASN A N 1
ATOM 818 C CA . ASN A 1 106 ? -7.697 2.496 -0.091 1.00 87.38 106 ASN A CA 1
ATOM 819 C C . ASN A 1 106 ? -7.139 1.478 -1.096 1.00 87.38 106 ASN A C 1
ATOM 821 O O . ASN A 1 106 ? -5.968 1.565 -1.464 1.00 87.38 106 ASN A O 1
ATOM 825 N N . ILE A 1 107 ? -7.985 0.574 -1.596 1.00 87.94 107 ILE A N 1
ATOM 826 C CA . ILE A 1 107 ? -7.592 -0.427 -2.597 1.00 87.94 107 ILE A CA 1
ATOM 827 C C . ILE A 1 107 ? -7.148 0.253 -3.899 1.00 87.94 107 ILE A C 1
ATOM 829 O O . ILE A 1 107 ? -6.083 -0.062 -4.424 1.00 87.94 107 ILE A O 1
ATOM 833 N N . THR A 1 108 ? -7.899 1.235 -4.402 1.00 89.31 108 THR A N 1
ATOM 834 C CA . THR A 1 108 ? -7.532 1.972 -5.621 1.00 89.31 108 THR A CA 1
ATOM 835 C C . THR A 1 108 ? -6.249 2.774 -5.448 1.00 89.31 108 THR A C 1
ATOM 837 O O . THR A 1 108 ? -5.450 2.851 -6.378 1.00 89.31 108 THR A O 1
ATOM 840 N N . GLY A 1 109 ? -6.023 3.340 -4.257 1.00 86.38 109 GLY A N 1
ATOM 841 C CA . GLY A 1 109 ? -4.783 4.043 -3.937 1.00 86.38 109 GLY A CA 1
ATOM 842 C C . GLY A 1 109 ? -3.572 3.115 -4.007 1.00 86.38 109 GLY A C 1
ATOM 843 O O . GLY A 1 109 ? -2.576 3.457 -4.640 1.00 86.38 109 GLY A O 1
ATOM 844 N N . GLN A 1 110 ? -3.682 1.912 -3.437 1.00 84.69 110 GLN A N 1
ATOM 845 C CA . GLN A 1 110 ? -2.619 0.906 -3.501 1.00 84.69 110 GLN A CA 1
ATOM 846 C C . GLN A 1 110 ? -2.366 0.417 -4.935 1.00 84.69 110 GLN A C 1
ATOM 848 O O . GLN A 1 110 ? -1.212 0.283 -5.338 1.00 84.69 110 GLN A O 1
ATOM 853 N N . ILE A 1 111 ? -3.421 0.216 -5.734 1.00 88.06 111 ILE A N 1
ATOM 854 C CA . ILE A 1 111 ? -3.293 -0.172 -7.150 1.00 88.06 111 ILE A CA 1
ATOM 855 C C . ILE A 1 111 ? -2.599 0.935 -7.958 1.00 88.06 111 ILE A C 1
ATOM 857 O O . ILE A 1 111 ? -1.681 0.674 -8.730 1.00 88.06 111 ILE A O 1
ATOM 861 N N . SER A 1 112 ? -2.980 2.195 -7.753 1.00 88.62 112 SER A N 1
ATOM 862 C CA . SER A 1 112 ? -2.332 3.320 -8.433 1.00 88.62 112 SER A CA 1
ATOM 863 C C . SER A 1 112 ? -0.857 3.464 -8.039 1.00 88.62 112 SER A C 1
ATOM 865 O O . SER A 1 112 ? -0.027 3.827 -8.878 1.00 88.62 112 SER A O 1
ATOM 867 N N . LEU A 1 113 ? -0.523 3.193 -6.772 1.00 85.31 113 LEU A N 1
ATOM 868 C CA . LEU A 1 113 ? 0.849 3.235 -6.274 1.00 85.31 113 LEU A CA 1
ATOM 869 C C . LEU A 1 113 ? 1.715 2.173 -6.962 1.00 85.31 113 LEU A C 1
ATOM 871 O O . LEU A 1 113 ? 2.777 2.517 -7.480 1.00 85.31 113 LEU A O 1
ATOM 875 N N . ILE A 1 114 ? 1.256 0.915 -7.019 1.00 84.94 114 ILE A N 1
ATOM 876 C CA . ILE A 1 114 ? 2.022 -0.162 -7.664 1.00 84.94 114 ILE A CA 1
ATOM 877 C C . ILE A 1 114 ? 2.217 0.108 -9.162 1.00 84.94 114 ILE A C 1
ATOM 879 O O . ILE A 1 114 ? 3.341 -0.003 -9.649 1.00 84.94 114 ILE A O 1
ATOM 883 N N . CYS A 1 115 ? 1.188 0.596 -9.867 1.00 85.31 115 CYS A N 1
ATOM 884 C CA . CYS A 1 115 ? 1.316 0.985 -11.276 1.00 85.31 115 CYS A CA 1
ATOM 885 C C . CYS A 1 115 ? 2.360 2.095 -11.487 1.00 85.31 115 CYS A C 1
ATOM 887 O O . CYS A 1 115 ? 3.094 2.094 -12.476 1.00 85.31 115 CYS A O 1
ATOM 889 N N . SER A 1 116 ? 2.449 3.044 -10.551 1.00 86.44 116 SER A N 1
ATOM 890 C CA . SER A 1 116 ? 3.417 4.142 -10.633 1.00 86.44 116 SER A CA 1
ATOM 891 C C . SER A 1 116 ? 4.855 3.653 -10.445 1.00 86.44 116 SER A C 1
ATOM 893 O O . SER A 1 116 ? 5.758 4.131 -11.128 1.00 86.44 116 SER A O 1
ATOM 895 N N . ILE A 1 117 ? 5.076 2.684 -9.552 1.00 86.00 117 ILE A N 1
ATOM 896 C CA . ILE A 1 117 ? 6.405 2.112 -9.294 1.00 86.00 117 ILE A CA 1
ATOM 897 C C . ILE A 1 117 ? 6.931 1.392 -10.541 1.00 86.00 117 ILE A C 1
ATOM 899 O O . ILE A 1 117 ? 8.081 1.604 -10.923 1.00 86.00 117 ILE A O 1
ATOM 903 N N . GLU A 1 118 ? 6.094 0.609 -11.227 1.00 86.44 118 GLU A N 1
ATOM 904 C CA . GLU A 1 118 ? 6.493 -0.069 -12.469 1.00 86.44 118 GLU A CA 1
ATOM 905 C C . GLU A 1 118 ? 6.853 0.921 -13.583 1.00 86.44 118 GLU A C 1
ATOM 907 O O . GLU A 1 118 ? 7.846 0.732 -14.292 1.00 86.44 118 GLU A O 1
ATOM 912 N N . PHE A 1 119 ? 6.105 2.023 -13.694 1.00 86.69 119 PHE A N 1
ATOM 913 C CA . PHE A 1 119 ? 6.435 3.094 -14.629 1.00 86.69 119 PHE A CA 1
ATOM 914 C C . PHE A 1 119 ? 7.787 3.739 -14.315 1.00 86.69 119 PHE A C 1
ATOM 916 O O . PHE A 1 119 ? 8.603 3.914 -15.220 1.00 86.69 119 PHE A O 1
ATOM 923 N N . VAL A 1 120 ? 8.071 4.037 -13.045 1.00 88.75 120 VAL A N 1
ATOM 924 C CA . VAL A 1 120 ? 9.370 4.591 -12.636 1.00 88.75 120 VAL A CA 1
ATOM 925 C C . VAL A 1 120 ? 10.506 3.602 -12.914 1.00 88.75 120 VAL A C 1
ATOM 927 O O . VAL A 1 120 ? 11.544 4.010 -13.429 1.00 88.75 120 VAL A O 1
ATOM 930 N N . CYS A 1 121 ? 10.313 2.304 -12.673 1.00 87.44 121 CYS A N 1
ATOM 931 C CA . CYS A 1 121 ? 11.293 1.274 -13.028 1.00 87.44 121 CYS A CA 1
ATOM 932 C C . CYS A 1 121 ? 11.579 1.242 -14.539 1.00 87.44 121 CYS A C 1
ATOM 934 O O . CYS A 1 121 ? 12.743 1.216 -14.944 1.00 87.44 121 CYS A O 1
ATOM 936 N N . ALA A 1 122 ? 10.547 1.317 -15.384 1.00 88.62 122 ALA A N 1
ATOM 937 C CA . ALA A 1 122 ? 10.721 1.392 -16.835 1.00 88.62 122 ALA A CA 1
ATOM 938 C C . ALA A 1 122 ? 11.485 2.661 -17.264 1.00 88.62 122 ALA A C 1
ATOM 940 O O . ALA A 1 122 ? 12.366 2.596 -18.128 1.00 88.62 122 ALA A O 1
ATOM 941 N N . GLN A 1 123 ? 11.213 3.807 -16.626 1.00 87.75 123 GLN A N 1
ATOM 942 C CA . GLN A 1 123 ? 11.954 5.054 -16.857 1.00 87.75 123 GLN A CA 1
ATOM 943 C C . GLN A 1 123 ? 13.419 4.951 -16.415 1.00 87.75 123 GLN A C 1
ATOM 945 O O . GLN A 1 123 ? 14.304 5.425 -17.129 1.00 87.75 123 GLN A O 1
ATOM 950 N N . LEU A 1 124 ? 13.702 4.298 -15.284 1.00 89.88 124 LEU A N 1
ATOM 951 C CA . LEU A 1 124 ? 15.067 4.080 -14.795 1.00 89.88 124 LEU A CA 1
ATOM 952 C C . LEU A 1 124 ? 15.882 3.216 -15.762 1.00 89.88 124 LEU A C 1
ATOM 954 O O . LEU A 1 124 ? 17.021 3.561 -16.068 1.00 89.88 124 LEU A O 1
ATOM 958 N N . ILE A 1 125 ? 15.295 2.142 -16.299 1.00 88.75 125 ILE A N 1
ATOM 959 C CA . ILE A 1 125 ? 15.945 1.283 -17.305 1.00 88.75 125 ILE A CA 1
ATOM 960 C C . ILE A 1 125 ? 16.234 2.078 -18.582 1.00 88.75 125 ILE A C 1
ATOM 962 O O . ILE A 1 125 ? 17.352 2.056 -19.094 1.00 88.75 125 ILE A O 1
ATOM 966 N N . THR A 1 126 ? 15.240 2.820 -19.070 1.00 87.25 126 THR A N 1
ATOM 967 C CA . THR A 1 126 ? 15.358 3.660 -20.270 1.00 87.25 126 THR A CA 1
ATOM 968 C C . THR A 1 126 ? 16.469 4.702 -20.111 1.00 87.25 126 THR A C 1
ATOM 970 O O . THR A 1 126 ? 17.330 4.841 -20.981 1.00 87.25 126 THR A O 1
ATOM 973 N N . THR A 1 127 ? 16.500 5.376 -18.959 1.00 86.31 127 THR A N 1
ATOM 974 C CA . THR A 1 127 ? 17.531 6.362 -18.610 1.00 86.31 127 THR A CA 1
ATOM 975 C C . THR A 1 127 ? 18.905 5.707 -18.500 1.00 86.31 127 THR A C 1
ATOM 977 O O . THR A 1 127 ? 19.883 6.249 -19.007 1.00 86.31 127 THR A O 1
ATOM 980 N N . GLY A 1 128 ? 18.993 4.515 -17.903 1.00 86.69 128 GLY A N 1
ATOM 981 C CA . GLY A 1 128 ? 20.236 3.750 -17.817 1.00 86.69 128 GLY A CA 1
ATOM 982 C C . GLY A 1 128 ? 20.818 3.412 -19.191 1.00 86.69 128 GLY A C 1
ATOM 983 O O . GLY A 1 128 ? 22.018 3.574 -19.401 1.00 86.69 128 GLY A O 1
ATOM 984 N N . ILE A 1 129 ? 19.976 3.020 -20.154 1.00 85.94 129 ILE A N 1
ATOM 985 C CA . ILE A 1 129 ? 20.398 2.745 -21.538 1.00 85.94 129 ILE A CA 1
ATOM 986 C C . ILE A 1 129 ? 20.892 4.022 -22.228 1.00 85.94 129 ILE A C 1
ATOM 988 O O . ILE A 1 129 ? 21.923 4.003 -22.906 1.00 85.94 129 ILE A O 1
ATOM 992 N N . GLN A 1 130 ? 20.182 5.137 -22.043 1.00 85.44 130 GLN A N 1
ATOM 993 C CA . GLN A 1 130 ? 20.554 6.423 -22.630 1.00 85.44 130 GLN A CA 1
ATOM 994 C C . GLN A 1 130 ? 21.893 6.936 -22.082 1.00 85.44 130 GLN A C 1
ATOM 996 O O . GLN A 1 130 ? 22.758 7.343 -22.860 1.00 85.44 130 GLN A O 1
ATOM 1001 N N . VAL A 1 131 ? 22.083 6.875 -20.761 1.00 88.75 131 VAL A N 1
ATOM 1002 C CA . VAL A 1 131 ? 23.334 7.264 -20.092 1.00 88.75 131 VAL A CA 1
ATOM 1003 C C . VAL A 1 131 ? 24.477 6.331 -20.490 1.00 88.75 131 VAL A C 1
ATOM 1005 O O . VAL A 1 131 ? 25.557 6.806 -20.820 1.00 88.75 131 VAL A O 1
ATOM 1008 N N . GLY A 1 132 ? 24.241 5.017 -20.545 1.00 86.56 132 GLY A N 1
ATOM 1009 C CA . GLY A 1 132 ? 25.253 4.034 -20.951 1.00 86.56 132 GLY A CA 1
ATOM 1010 C C . GLY A 1 132 ? 25.685 4.133 -22.417 1.00 86.56 132 GLY A C 1
ATOM 1011 O O . GLY A 1 132 ? 26.705 3.563 -22.793 1.00 86.56 132 GLY A O 1
ATOM 1012 N N . SER A 1 133 ? 24.932 4.862 -23.242 1.00 82.50 133 SER A N 1
ATOM 1013 C CA . SER A 1 133 ? 25.226 5.069 -24.663 1.00 82.50 133 SER A CA 1
ATOM 1014 C C . SER A 1 133 ? 25.777 6.467 -24.972 1.00 82.50 133 SER A C 1
ATOM 1016 O O . SER A 1 133 ? 25.739 6.872 -26.137 1.00 82.50 133 SER A O 1
ATOM 1018 N N . ASP A 1 134 ? 26.203 7.235 -23.957 1.00 80.44 134 ASP A N 1
ATOM 1019 C CA . ASP A 1 134 ? 26.592 8.655 -24.072 1.00 80.44 134 ASP A CA 1
ATOM 1020 C C . ASP A 1 134 ? 25.550 9.494 -24.846 1.00 80.44 134 ASP A C 1
ATOM 1022 O O . ASP A 1 134 ? 25.870 10.377 -25.641 1.00 80.44 134 ASP A O 1
ATOM 1026 N N . GLY A 1 135 ? 24.260 9.174 -24.679 1.00 77.31 135 GLY A N 1
ATOM 1027 C CA . GLY A 1 135 ? 23.160 9.856 -25.363 1.00 77.31 135 GLY A CA 1
ATOM 1028 C C . GLY A 1 135 ? 22.949 9.483 -26.838 1.00 77.31 135 GLY A C 1
ATOM 1029 O O . GLY A 1 135 ? 22.060 10.052 -27.474 1.00 77.31 135 GLY A O 1
ATOM 1030 N N . ARG A 1 136 ? 23.689 8.512 -27.402 1.00 71.31 136 ARG A N 1
ATOM 1031 C CA . ARG A 1 136 ? 23.479 8.042 -28.793 1.00 71.31 136 ARG A CA 1
ATOM 1032 C C . ARG A 1 136 ? 22.136 7.345 -28.993 1.00 71.31 136 ARG A C 1
ATOM 1034 O O . ARG A 1 136 ? 21.567 7.428 -30.078 1.00 71.31 136 ARG A O 1
ATOM 1041 N N . ILE A 1 137 ? 21.638 6.654 -27.969 1.00 75.88 137 ILE A N 1
ATOM 1042 C CA . ILE A 1 137 ? 20.357 5.946 -28.009 1.00 75.88 137 ILE A CA 1
ATOM 1043 C C . ILE A 1 137 ? 19.352 6.752 -27.189 1.00 75.88 137 ILE A C 1
ATOM 1045 O O . ILE A 1 137 ? 19.380 6.730 -25.962 1.00 75.88 137 ILE A O 1
ATOM 1049 N N . ASN A 1 138 ? 18.470 7.476 -27.878 1.00 77.25 138 ASN A N 1
ATOM 1050 C CA . ASN A 1 138 ? 17.310 8.118 -27.266 1.00 77.25 138 ASN A CA 1
ATOM 1051 C C . ASN A 1 138 ? 16.090 7.226 -27.490 1.00 77.25 138 ASN A C 1
ATOM 1053 O O . ASN A 1 138 ? 15.540 7.153 -28.591 1.00 77.25 138 ASN A O 1
ATOM 1057 N N . LEU A 1 139 ? 15.695 6.510 -26.442 1.00 76.44 139 LEU A N 1
ATOM 1058 C CA . LEU A 1 139 ? 14.484 5.703 -26.445 1.00 76.44 139 LEU A CA 1
ATOM 1059 C C . LEU A 1 139 ? 13.282 6.642 -26.311 1.00 76.44 139 LEU A C 1
ATOM 1061 O O . LEU A 1 139 ? 13.097 7.305 -25.294 1.00 76.44 139 LEU A O 1
ATOM 1065 N N . GLY A 1 140 ? 12.488 6.730 -27.377 1.00 79.19 140 GLY A N 1
ATOM 1066 C CA . GLY A 1 140 ? 11.257 7.513 -27.371 1.00 79.19 140 GLY A CA 1
ATOM 1067 C C . GLY A 1 140 ? 10.163 6.905 -26.477 1.00 79.19 140 GLY A C 1
ATOM 1068 O O . GLY A 1 140 ? 10.341 5.833 -25.897 1.00 79.19 140 GLY A O 1
ATOM 1069 N N . PRO A 1 141 ? 8.974 7.531 -26.428 1.00 80.19 141 PRO A N 1
ATOM 1070 C CA . PRO A 1 141 ? 7.864 7.076 -25.585 1.00 80.19 141 PRO A CA 1
ATOM 1071 C C . PRO A 1 141 ? 7.400 5.639 -25.882 1.00 80.19 141 PRO A C 1
ATOM 1073 O O . PRO A 1 141 ? 6.994 4.917 -24.975 1.00 80.19 141 PRO A O 1
ATOM 1076 N N . GLY A 1 142 ? 7.478 5.213 -27.149 1.00 84.62 142 GLY A N 1
ATOM 1077 C CA . GLY A 1 142 ? 7.069 3.875 -27.592 1.00 84.62 142 GLY A CA 1
ATOM 1078 C C . GLY A 1 142 ? 7.915 2.746 -26.984 1.00 84.62 142 GLY A C 1
ATOM 1079 O O . GLY A 1 142 ? 7.355 1.882 -26.310 1.00 84.62 142 GLY A O 1
ATOM 1080 N N . PRO A 1 143 ? 9.251 2.745 -27.167 1.00 84.12 143 PRO A N 1
ATOM 1081 C CA . PRO A 1 143 ? 10.139 1.769 -26.533 1.00 84.12 143 PRO A CA 1
ATOM 1082 C C . PRO A 1 143 ? 10.008 1.703 -25.007 1.00 84.12 143 PRO A C 1
ATOM 1084 O O . PRO A 1 143 ? 9.986 0.609 -24.447 1.00 84.12 143 PRO A O 1
ATOM 1087 N N . THR A 1 144 ? 9.843 2.845 -24.334 1.00 84.75 144 THR A N 1
ATOM 1088 C CA . THR A 1 144 ? 9.656 2.889 -22.877 1.00 84.75 144 THR A CA 1
ATOM 1089 C C . THR A 1 144 ? 8.359 2.213 -22.434 1.00 84.75 144 THR A C 1
ATOM 1091 O O . THR A 1 144 ? 8.339 1.499 -21.432 1.00 84.75 144 THR A O 1
ATOM 1094 N N . PHE A 1 145 ? 7.282 2.369 -23.208 1.00 86.88 145 PHE A N 1
ATOM 1095 C CA . PHE A 1 145 ? 6.026 1.659 -22.965 1.00 86.88 145 PHE A CA 1
ATOM 1096 C C . PHE A 1 145 ? 6.153 0.149 -23.225 1.00 86.88 145 PHE A C 1
ATOM 1098 O O . PHE A 1 145 ? 5.572 -0.657 -22.503 1.00 86.88 145 PHE A O 1
ATOM 1105 N N . GLY A 1 146 ? 6.970 -0.257 -24.202 1.00 86.88 146 GLY A N 1
ATOM 1106 C CA . GLY A 1 146 ? 7.307 -1.667 -24.423 1.00 86.88 146 GLY A CA 1
ATOM 1107 C C . GLY A 1 146 ? 8.045 -2.295 -23.233 1.00 86.88 146 GLY A C 1
ATOM 1108 O O . GLY A 1 146 ? 7.700 -3.398 -22.811 1.00 86.88 146 GLY A O 1
ATOM 1109 N N . ILE A 1 147 ? 9.007 -1.569 -22.649 1.00 87.25 147 ILE A N 1
ATOM 1110 C CA . ILE A 1 147 ? 9.735 -1.989 -21.437 1.00 87.25 147 ILE A CA 1
ATOM 1111 C C . ILE A 1 147 ? 8.779 -2.102 -20.240 1.00 87.25 147 ILE A C 1
ATOM 1113 O O . ILE A 1 147 ? 8.860 -3.072 -19.488 1.00 87.25 147 ILE A O 1
ATOM 1117 N N . LEU A 1 148 ? 7.841 -1.158 -20.093 1.00 89.50 148 LEU A N 1
ATOM 1118 C CA . LEU A 1 148 ? 6.791 -1.212 -19.072 1.00 89.50 148 LEU A CA 1
ATOM 1119 C C . LEU A 1 148 ? 5.935 -2.480 -19.196 1.00 89.50 148 LEU A C 1
ATOM 1121 O O . LEU A 1 148 ? 5.770 -3.193 -18.212 1.00 89.50 148 LEU A O 1
ATOM 1125 N N . ILE A 1 149 ? 5.411 -2.784 -20.390 1.00 88.44 149 ILE A N 1
ATOM 1126 C CA . ILE A 1 149 ? 4.587 -3.987 -20.609 1.00 88.44 149 ILE A CA 1
ATOM 1127 C C . ILE A 1 149 ? 5.392 -5.255 -20.306 1.00 88.44 149 ILE A C 1
ATOM 1129 O O . ILE A 1 149 ? 4.871 -6.173 -19.678 1.00 88.44 149 ILE A O 1
ATOM 1133 N N . ALA A 1 150 ? 6.662 -5.314 -20.719 1.00 87.56 150 ALA A N 1
ATOM 1134 C CA . ALA A 1 150 ? 7.523 -6.464 -20.451 1.00 87.56 150 ALA A CA 1
ATOM 1135 C C . ALA A 1 150 ? 7.758 -6.684 -18.945 1.00 87.56 150 ALA A C 1
ATOM 1137 O O . ALA A 1 150 ? 7.713 -7.824 -18.476 1.00 87.56 150 ALA A O 1
ATOM 1138 N N . LEU A 1 151 ? 7.961 -5.603 -18.183 1.00 86.50 151 LEU A N 1
ATOM 1139 C CA . LEU A 1 151 ? 8.041 -5.636 -16.719 1.00 86.50 151 LEU A CA 1
ATOM 1140 C C . LEU A 1 151 ? 6.732 -6.138 -16.105 1.00 86.50 151 LEU A C 1
ATOM 1142 O O . LEU A 1 151 ? 6.755 -7.094 -15.334 1.00 86.50 151 LEU A O 1
ATOM 1146 N N . LEU A 1 152 ? 5.603 -5.558 -16.512 1.00 86.38 152 LEU A N 1
ATOM 1147 C CA . LEU A 1 152 ? 4.281 -5.874 -15.974 1.00 86.38 152 LEU A CA 1
ATOM 1148 C C . LEU A 1 152 ? 3.901 -7.341 -16.228 1.00 86.38 152 LEU A C 1
ATOM 1150 O O . LEU A 1 152 ? 3.424 -8.031 -15.332 1.00 86.38 152 LEU A O 1
ATOM 1154 N N . VAL A 1 153 ? 4.193 -7.867 -17.423 1.00 87.62 153 VAL A N 1
ATOM 1155 C CA . VAL A 1 153 ? 3.999 -9.290 -17.750 1.00 87.62 153 VAL A CA 1
ATOM 1156 C C . VAL A 1 153 ? 4.927 -10.185 -16.924 1.00 87.62 153 VAL A C 1
ATOM 1158 O O . VAL A 1 153 ? 4.492 -11.218 -16.425 1.00 87.62 153 VAL A O 1
ATOM 1161 N N . SER A 1 154 ? 6.187 -9.789 -16.729 1.00 87.81 154 SER A N 1
ATOM 1162 C CA . SER A 1 154 ? 7.145 -10.567 -15.928 1.00 87.81 154 SER A CA 1
ATOM 1163 C C . SER A 1 154 ? 6.747 -10.643 -14.451 1.00 87.81 154 SER A C 1
ATOM 1165 O O . SER A 1 154 ? 6.914 -11.690 -13.828 1.00 87.81 154 SER A O 1
ATOM 1167 N N . HIS A 1 155 ? 6.200 -9.558 -13.899 1.00 83.94 155 HIS A N 1
ATOM 1168 C CA . HIS A 1 155 ? 5.657 -9.522 -12.542 1.00 83.94 155 HIS A CA 1
ATOM 1169 C C . HIS A 1 155 ? 4.328 -10.278 -12.421 1.00 83.94 155 HIS A C 1
ATOM 1171 O O . HIS A 1 155 ? 4.110 -10.937 -11.413 1.00 83.94 155 HIS A O 1
ATOM 1177 N N . ALA A 1 156 ? 3.471 -10.250 -13.446 1.00 81.94 156 ALA A N 1
ATOM 1178 C CA . ALA A 1 156 ? 2.198 -10.975 -13.450 1.00 81.94 156 ALA A CA 1
ATOM 1179 C C . ALA A 1 156 ? 2.347 -12.507 -13.549 1.00 81.94 156 ALA A C 1
ATOM 1181 O O . ALA A 1 156 ? 1.427 -13.235 -13.183 1.00 81.94 156 ALA A O 1
ATOM 1182 N N . ILE A 1 157 ? 3.477 -13.004 -14.064 1.00 86.69 157 ILE A N 1
ATOM 1183 C CA . ILE A 1 157 ? 3.740 -14.445 -14.239 1.00 86.69 157 ILE A CA 1
ATOM 1184 C C . ILE A 1 157 ? 4.281 -15.108 -12.957 1.00 86.69 157 ILE A C 1
ATOM 1186 O O . ILE A 1 157 ? 4.261 -16.336 -12.858 1.00 86.69 157 ILE A O 1
ATOM 1190 N N . ARG A 1 158 ? 4.773 -14.334 -11.985 1.00 54.22 158 ARG A N 1
ATOM 1191 C CA . ARG A 1 158 ? 5.484 -14.844 -10.806 1.00 54.22 158 ARG A CA 1
ATOM 1192 C C . ARG A 1 158 ? 4.647 -14.755 -9.535 1.00 54.22 158 ARG A C 1
ATOM 1194 O O . ARG A 1 158 ? 4.611 -15.778 -8.818 1.00 54.22 158 ARG A O 1
#

Radius of gyration: 23.41 Å; chains: 1; bounding box: 54×42×68 Å

pLDDT: mean 79.07, std 8.55, range [54.22, 89.88]

InterPro domains:
  IPR002293 Amino acid/polyamine transporter I [PF13520] (58-157)